Protein AF-A0A382JBQ6-F1 (afdb_monomer_lite)

Organism: NCBI:txid408172

Sequence (73 aa):
VSLYQKICDLRFDENLTWEQVADRLNRLGYTSTRGGQNTSSTVCSTYFKIRKHFERKHKYLPPDLDDVELVWE

Radius of gyration: 19.88 Å; chains: 1; bounding box: 45×45×39 Å

Secondary structure (DSSP, 8-state):
--HHHHHHIIIIIS---HHHHHHHHHHTTPPPTTSS---HHHHHHHHHHHHHHHH------PPPGGGS-----

pLDDT: mean 84.05, std 9.44, range [55.94, 94.31]

Foldseek 3Di:
DDLLVLLCCVCPVVVDQLQVSQVVCVVVVHAQPVRHGGHSVSSVVVNVVVVCVVVDPPPDDPDDPVRDDDDDD

Structure (mmCIF, N/CA/C/O backbone):
data_AF-A0A382JBQ6-F1
#
_entry.id   AF-A0A382JBQ6-F1
#
loop_
_atom_site.group_PDB
_atom_site.id
_atom_site.type_symbol
_atom_site.label_atom_id
_atom_site.label_alt_id
_atom_site.label_comp_id
_atom_site.label_asym_id
_atom_site.label_entity_id
_atom_site.label_seq_id
_atom_site.pdbx_PDB_ins_code
_atom_site.Cartn_x
_atom_site.Cartn_y
_atom_site.Cartn_z
_atom_site.occupancy
_atom_site.B_iso_or_equiv
_atom_site.auth_seq_id
_atom_site.auth_comp_id
_atom_site.auth_asym_id
_atom_site.auth_atom_id
_atom_site.pdbx_PDB_model_num
ATOM 1 N N . VAL A 1 1 ? -10.918 -10.473 -1.344 1.00 55.94 1 VAL A N 1
ATOM 2 C CA . VAL A 1 1 ? -10.435 -9.154 -1.825 1.00 55.94 1 VAL A CA 1
ATOM 3 C C . VAL A 1 1 ? -9.014 -8.967 -1.312 1.00 55.94 1 VAL A C 1
ATOM 5 O O . VAL A 1 1 ? -8.796 -9.226 -0.135 1.00 55.94 1 VAL A O 1
ATOM 8 N N . SER A 1 2 ? -8.037 -8.641 -2.167 1.00 80.56 2 SER A N 1
ATOM 9 C CA . SER A 1 2 ? -6.642 -8.469 -1.724 1.00 80.56 2 SER A CA 1
ATOM 10 C C . SER A 1 2 ? -6.488 -7.165 -0.928 1.00 80.56 2 SER A C 1
ATOM 12 O O . SER A 1 2 ? -7.181 -6.185 -1.203 1.00 80.56 2 SER A O 1
ATOM 14 N N . LEU A 1 3 ? -5.574 -7.132 0.050 1.00 84.31 3 LEU A N 1
ATOM 15 C CA . LEU A 1 3 ? -5.271 -5.927 0.842 1.00 84.31 3 LEU A CA 1
ATOM 16 C C . LEU A 1 3 ? -4.960 -4.716 -0.058 1.00 84.31 3 LEU A C 1
ATOM 18 O O . LEU A 1 3 ? -5.377 -3.602 0.232 1.00 84.31 3 LEU A O 1
ATOM 22 N N . TYR A 1 4 ? -4.268 -4.951 -1.176 1.00 86.69 4 TYR A N 1
ATOM 23 C CA . TYR A 1 4 ? -3.944 -3.928 -2.168 1.00 86.69 4 TYR A CA 1
ATOM 24 C C . TYR A 1 4 ? -5.183 -3.309 -2.812 1.00 86.69 4 TYR A C 1
ATOM 26 O O . TYR A 1 4 ? -5.283 -2.086 -2.853 1.00 86.69 4 TYR A O 1
ATOM 34 N N . GLN A 1 5 ? -6.132 -4.138 -3.264 1.00 89.12 5 GLN A N 1
ATOM 35 C CA . GLN A 1 5 ? -7.383 -3.653 -3.847 1.00 89.12 5 GLN A CA 1
ATOM 36 C C . GLN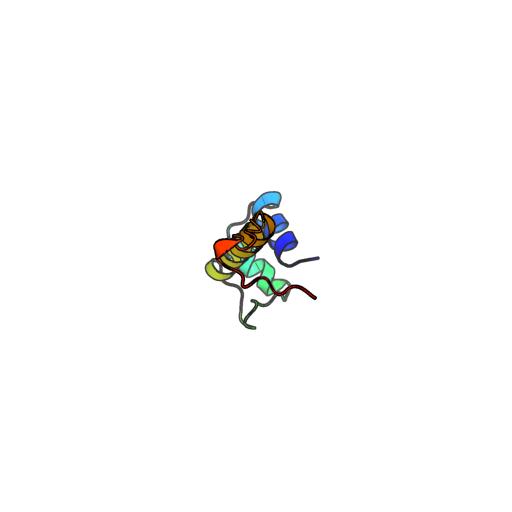 A 1 5 ? -8.114 -2.772 -2.837 1.00 89.12 5 GLN A C 1
ATOM 38 O O . GLN A 1 5 ? -8.470 -1.645 -3.146 1.00 89.12 5 GLN A O 1
ATOM 43 N N . LYS A 1 6 ? -8.208 -3.230 -1.583 1.00 90.44 6 LYS A N 1
ATOM 44 C CA . LYS A 1 6 ? -8.909 -2.473 -0.547 1.00 90.44 6 LYS A CA 1
ATOM 45 C C . LYS A 1 6 ? -8.238 -1.137 -0.225 1.00 90.44 6 LYS A C 1
ATOM 47 O O . LYS A 1 6 ? -8.926 -0.157 0.035 1.00 90.44 6 LYS A O 1
ATOM 52 N N . ILE A 1 7 ? -6.905 -1.088 -0.251 1.00 90.56 7 ILE A N 1
ATOM 53 C CA . ILE A 1 7 ? -6.161 0.171 -0.134 1.00 90.56 7 ILE A CA 1
ATOM 54 C C . ILE A 1 7 ? -6.466 1.090 -1.321 1.00 90.56 7 ILE A C 1
ATOM 56 O O . ILE A 1 7 ? -6.604 2.291 -1.110 1.00 90.56 7 ILE A O 1
ATOM 60 N N . CYS A 1 8 ? -6.579 0.553 -2.538 1.00 90.94 8 CYS A N 1
ATOM 61 C CA . CYS A 1 8 ? -6.901 1.351 -3.718 1.00 90.94 8 CYS A CA 1
ATOM 62 C C . CYS A 1 8 ? -8.310 1.939 -3.636 1.00 90.94 8 CYS A C 1
ATOM 64 O O . CYS A 1 8 ? -8.445 3.151 -3.785 1.00 90.94 8 CYS A O 1
ATOM 66 N N . ASP A 1 9 ? -9.307 1.118 -3.297 1.00 93.88 9 ASP A N 1
ATOM 67 C CA . ASP A 1 9 ? -10.696 1.560 -3.146 1.00 93.88 9 ASP A CA 1
ATOM 68 C C . ASP A 1 9 ? -10.781 2.709 -2.118 1.00 93.88 9 ASP A C 1
ATOM 70 O O . ASP A 1 9 ? -11.332 3.776 -2.372 1.00 93.88 9 ASP A O 1
ATOM 74 N N . LEU A 1 10 ? -10.140 2.544 -0.954 1.00 92.75 10 LEU A N 1
ATOM 75 C CA . LEU A 1 10 ? -10.176 3.556 0.105 1.00 92.75 10 LEU A CA 1
ATOM 76 C C . LEU A 1 10 ? -9.373 4.818 -0.254 1.00 92.75 10 LEU A C 1
ATOM 78 O O . LEU A 1 10 ? -9.793 5.935 0.048 1.00 92.75 10 LEU A O 1
ATOM 82 N N . ARG A 1 11 ? -8.188 4.666 -0.860 1.00 91.69 11 ARG A N 1
ATOM 83 C CA . ARG A 1 11 ? -7.289 5.799 -1.121 1.00 91.69 11 ARG A CA 1
ATOM 84 C C . ARG A 1 11 ? -7.689 6.599 -2.354 1.00 91.69 11 ARG A C 1
ATOM 86 O O . ARG A 1 11 ? -7.511 7.817 -2.330 1.00 91.69 11 ARG A O 1
ATOM 93 N N . PHE A 1 12 ? -8.126 5.939 -3.422 1.00 91.00 12 PHE A N 1
ATOM 94 C CA . PHE A 1 12 ? -8.332 6.559 -4.732 1.00 91.00 12 PHE A CA 1
ATOM 95 C C . PHE A 1 12 ? -9.809 6.699 -5.092 1.00 91.00 12 PHE A C 1
ATOM 97 O O . PHE A 1 12 ? -10.163 7.752 -5.614 1.00 91.00 12 PHE A O 1
ATOM 104 N N . ASP A 1 13 ? -10.664 5.730 -4.749 1.00 89.75 13 ASP A N 1
ATOM 105 C CA . ASP A 1 13 ? -12.100 5.841 -5.051 1.00 89.75 13 ASP A CA 1
ATOM 106 C C . ASP A 1 13 ? -12.824 6.677 -3.984 1.00 89.75 13 ASP A C 1
ATOM 108 O O . ASP A 1 13 ? -13.575 7.594 -4.310 1.00 89.75 13 ASP A O 1
ATOM 112 N N . GLU A 1 14 ? -12.544 6.431 -2.699 1.00 91.94 14 GLU A N 1
ATOM 113 C CA . GLU A 1 14 ? -13.098 7.215 -1.578 1.00 91.94 14 GLU A CA 1
ATOM 114 C C . GLU A 1 14 ? -12.260 8.467 -1.234 1.00 91.94 14 GLU A C 1
ATOM 116 O O . GLU A 1 14 ? -12.655 9.275 -0.394 1.00 91.94 14 GLU A O 1
ATOM 121 N N . ASN A 1 15 ? -11.102 8.645 -1.883 1.00 92.94 15 ASN A N 1
ATOM 122 C CA . ASN A 1 15 ? -10.164 9.762 -1.694 1.00 92.94 15 ASN A CA 1
ATOM 123 C C . ASN A 1 15 ? -9.748 10.027 -0.227 1.00 92.94 15 ASN A C 1
ATOM 125 O O . ASN A 1 15 ? -9.511 11.169 0.176 1.00 92.94 15 ASN A O 1
ATOM 129 N N . LEU A 1 16 ? -9.640 8.973 0.586 1.00 93.12 16 LEU A N 1
ATOM 130 C CA . LEU A 1 16 ? -9.256 9.082 1.995 1.00 93.12 16 LEU A CA 1
ATOM 131 C C . LEU A 1 16 ? -7.755 9.346 2.168 1.00 93.12 16 LEU A C 1
ATOM 133 O O . LEU A 1 16 ? -6.927 8.984 1.329 1.00 93.12 16 LEU A O 1
ATOM 137 N N . THR A 1 17 ? -7.365 9.935 3.297 1.00 94.31 17 THR A N 1
ATOM 138 C CA . THR A 1 17 ? -5.945 10.064 3.657 1.00 94.31 17 THR A CA 1
ATOM 139 C C . THR A 1 17 ? -5.365 8.721 4.104 1.00 94.31 17 THR A C 1
ATOM 141 O O . THR A 1 17 ? -6.082 7.831 4.551 1.00 94.31 17 THR A O 1
ATOM 144 N N . TRP A 1 18 ? -4.040 8.558 4.046 1.00 91.88 18 TRP A N 1
ATOM 145 C CA . TRP A 1 18 ? -3.382 7.319 4.492 1.00 91.88 18 TRP A CA 1
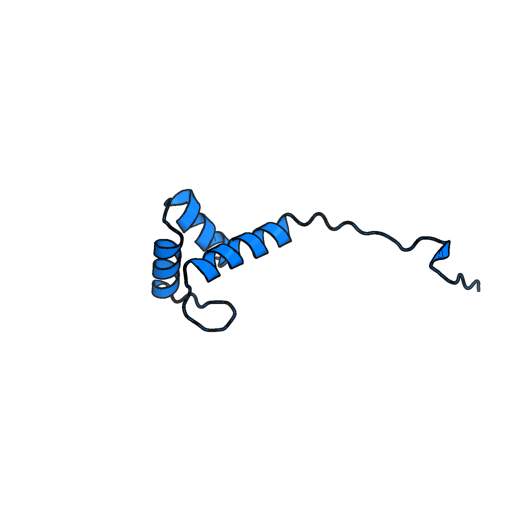ATOM 146 C C . TRP A 1 18 ? -3.668 6.958 5.955 1.00 91.88 18 TRP A C 1
ATOM 148 O O . TRP A 1 18 ? -3.687 5.779 6.299 1.00 91.88 18 TRP A O 1
ATOM 158 N N . GLU A 1 19 ? -3.893 7.958 6.805 1.00 93.44 19 GLU A N 1
ATOM 159 C CA . GLU A 1 19 ? -4.293 7.773 8.201 1.00 93.44 19 GLU A CA 1
ATOM 160 C C . GLU A 1 19 ? -5.718 7.219 8.303 1.00 93.44 19 GLU A C 1
ATOM 162 O O . GLU A 1 19 ? -5.934 6.183 8.927 1.00 93.44 19 GLU A O 1
ATOM 167 N N . GLN A 1 20 ? -6.666 7.813 7.575 1.00 93.44 20 GLN A N 1
ATOM 168 C CA . GLN A 1 20 ? -8.047 7.326 7.512 1.00 93.44 20 GLN A CA 1
ATOM 169 C C . GLN A 1 20 ? -8.139 5.915 6.917 1.00 93.44 20 GLN A C 1
ATOM 171 O O . GLN A 1 20 ? -8.908 5.084 7.403 1.00 93.44 20 GLN A O 1
ATOM 176 N N . VAL A 1 21 ? -7.337 5.618 5.890 1.00 93.38 21 VAL A N 1
ATOM 177 C CA . VAL A 1 21 ? -7.238 4.272 5.307 1.00 93.38 21 VAL A CA 1
ATOM 178 C C . VAL A 1 21 ? -6.738 3.279 6.359 1.00 93.38 21 VAL A C 1
ATOM 180 O O . VAL A 1 21 ? -7.317 2.202 6.496 1.00 93.38 21 VAL A O 1
ATOM 183 N N . ALA A 1 22 ? -5.701 3.627 7.127 1.00 92.50 22 ALA A N 1
ATOM 184 C CA . ALA A 1 22 ? -5.164 2.765 8.178 1.00 92.50 22 ALA A CA 1
ATOM 185 C C . ALA A 1 22 ? -6.202 2.472 9.272 1.00 92.50 22 ALA A C 1
ATOM 187 O O . ALA A 1 22 ? -6.421 1.305 9.609 1.00 92.50 22 ALA A O 1
ATOM 188 N N . ASP A 1 23 ? -6.911 3.495 9.749 1.00 93.75 23 ASP A N 1
ATOM 189 C CA . ASP A 1 23 ? -7.994 3.339 10.723 1.00 93.75 23 ASP A CA 1
ATOM 190 C C . ASP A 1 23 ? -9.121 2.450 10.198 1.00 93.75 23 ASP A C 1
ATOM 192 O O . ASP A 1 23 ? -9.614 1.565 10.904 1.00 93.75 23 ASP A O 1
ATOM 196 N N . ARG A 1 24 ? -9.525 2.649 8.939 1.00 93.44 24 ARG A N 1
ATOM 197 C CA . ARG A 1 24 ? -10.569 1.842 8.302 1.00 93.44 24 ARG A CA 1
ATOM 198 C C . ARG A 1 24 ? -10.131 0.386 8.161 1.00 93.44 24 ARG A C 1
ATOM 200 O O . ARG A 1 24 ? -10.916 -0.507 8.468 1.00 93.44 24 ARG A O 1
ATOM 207 N N . LEU A 1 25 ? -8.888 0.142 7.748 1.00 91.06 25 LEU A N 1
ATOM 208 C CA . LEU A 1 25 ? -8.317 -1.202 7.643 1.00 91.06 25 LEU A CA 1
ATOM 209 C C . LEU A 1 25 ? -8.266 -1.901 9.004 1.00 91.06 25 LEU A C 1
ATOM 211 O O . LEU A 1 25 ? -8.684 -3.053 9.098 1.00 91.06 25 LEU A O 1
ATOM 215 N N . ASN A 1 26 ? -7.845 -1.197 10.057 1.00 91.75 26 ASN A N 1
ATOM 216 C CA . ASN A 1 26 ? -7.835 -1.735 11.418 1.00 91.75 26 ASN A CA 1
ATOM 217 C C . ASN A 1 26 ? -9.249 -2.091 11.903 1.00 91.75 26 ASN A C 1
ATOM 219 O O . ASN A 1 26 ? -9.451 -3.171 12.451 1.00 91.75 26 ASN A O 1
ATOM 223 N N . ARG A 1 27 ? -10.247 -1.230 11.653 1.00 91.94 27 ARG A N 1
ATOM 224 C CA . ARG A 1 27 ? -11.658 -1.504 12.003 1.00 91.94 27 ARG A CA 1
ATOM 225 C C . ARG A 1 27 ? -12.243 -2.690 11.240 1.00 91.94 27 ARG A C 1
ATOM 227 O O . ARG A 1 27 ? -13.088 -3.398 11.771 1.00 91.94 27 ARG A O 1
ATOM 234 N N . LEU A 1 28 ? -11.796 -2.903 10.005 1.00 90.31 28 LEU A N 1
ATOM 235 C CA . LEU A 1 28 ? -12.180 -4.046 9.177 1.00 90.31 28 LEU A CA 1
ATOM 236 C C . LEU A 1 28 ? -11.433 -5.341 9.556 1.00 90.31 28 LEU A C 1
ATOM 238 O O . LEU A 1 28 ? -11.663 -6.369 8.925 1.00 90.31 28 LEU A O 1
ATOM 242 N N . GLY A 1 29 ? -10.547 -5.303 10.558 1.00 88.81 29 GLY A N 1
ATOM 243 C CA . GLY A 1 29 ? -9.793 -6.466 11.030 1.00 88.81 29 GLY A CA 1
ATOM 244 C C . GLY A 1 29 ? -8.580 -6.824 10.171 1.00 88.81 29 GLY A C 1
ATOM 245 O 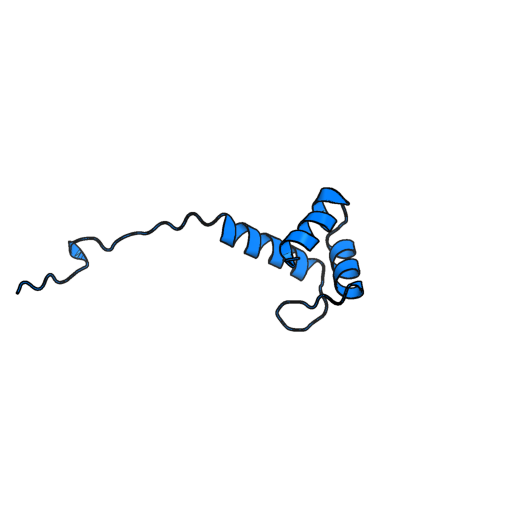O . GLY A 1 29 ? -7.999 -7.892 10.352 1.00 88.81 29 GLY A O 1
ATOM 246 N N . TYR A 1 30 ? -8.168 -5.954 9.243 1.00 86.88 30 TYR A N 1
ATOM 247 C CA . TYR A 1 30 ? -6.916 -6.156 8.522 1.00 86.88 30 TYR A CA 1
ATOM 248 C C . TYR A 1 30 ? -5.745 -5.867 9.454 1.00 86.88 30 TYR A C 1
ATOM 250 O O . TYR A 1 30 ? -5.671 -4.810 10.078 1.00 86.88 30 TYR A O 1
ATOM 258 N N . THR A 1 31 ? -4.789 -6.787 9.491 1.00 83.94 31 THR A N 1
ATOM 259 C CA . THR A 1 31 ? -3.527 -6.622 10.210 1.00 83.94 31 THR A CA 1
ATOM 260 C C . THR A 1 31 ? -2.407 -6.309 9.231 1.00 83.94 31 THR A C 1
ATOM 262 O O . THR A 1 31 ? -2.434 -6.729 8.071 1.00 83.94 31 THR A O 1
ATOM 265 N N . SER A 1 32 ? -1.384 -5.600 9.698 1.00 77.38 32 SER A N 1
ATOM 266 C CA . SER A 1 32 ? -0.160 -5.449 8.916 1.00 77.38 32 SER A CA 1
ATOM 267 C C . SER A 1 32 ? 0.502 -6.814 8.691 1.00 77.38 32 SER A C 1
ATOM 269 O O . SER A 1 32 ? 0.274 -7.777 9.426 1.00 77.38 32 SER A O 1
ATOM 271 N N . THR A 1 33 ? 1.395 -6.895 7.706 1.00 66.81 33 THR A N 1
ATOM 272 C CA . THR A 1 33 ? 2.139 -8.123 7.368 1.00 66.81 33 THR A CA 1
ATOM 273 C C . THR A 1 33 ? 3.017 -8.651 8.512 1.00 66.81 33 THR A C 1
ATOM 275 O O . THR A 1 33 ? 3.501 -9.773 8.431 1.00 66.81 33 THR A O 1
ATOM 278 N N . ARG A 1 34 ? 3.232 -7.859 9.575 1.00 69.62 34 ARG A N 1
ATOM 279 C CA . ARG A 1 34 ? 3.970 -8.243 10.792 1.00 69.62 34 ARG A CA 1
ATOM 280 C C . ARG A 1 34 ? 3.061 -8.509 12.003 1.00 69.62 34 ARG A C 1
ATOM 282 O O . ARG A 1 34 ? 3.563 -8.588 13.117 1.00 69.62 34 ARG A O 1
ATOM 289 N N . GLY A 1 35 ? 1.744 -8.618 11.808 1.00 73.88 35 GLY A N 1
ATOM 290 C CA . GLY A 1 35 ? 0.787 -8.942 12.876 1.00 73.88 35 GLY A CA 1
ATOM 291 C C . GLY A 1 35 ? 0.431 -7.782 13.815 1.00 73.88 35 GLY A C 1
ATOM 292 O O . GLY A 1 35 ? -0.161 -8.012 14.862 1.00 73.88 35 GLY A O 1
ATOM 293 N N . GLY A 1 36 ? 0.778 -6.540 13.459 1.00 82.12 36 GLY A N 1
ATOM 294 C CA . GLY A 1 36 ? 0.442 -5.333 14.229 1.00 82.12 36 GLY A CA 1
ATOM 295 C C . GLY A 1 36 ? -0.633 -4.468 13.567 1.00 82.12 36 GLY A C 1
ATOM 296 O O . GLY A 1 36 ? -1.037 -4.740 12.431 1.00 82.12 36 GLY A O 1
ATOM 297 N N . GLN A 1 37 ? -1.044 -3.391 14.245 1.00 87.19 37 GLN A N 1
ATOM 298 C CA . GLN A 1 37 ? -1.950 -2.391 13.674 1.00 87.19 37 GLN A CA 1
ATOM 299 C C . GLN A 1 37 ? -1.356 -1.741 12.422 1.00 87.19 37 GLN A C 1
ATOM 301 O O . GLN A 1 37 ? -0.150 -1.499 12.320 1.00 87.19 37 GLN A O 1
ATOM 306 N N . ASN A 1 38 ? -2.227 -1.448 11.465 1.00 87.56 38 ASN A N 1
ATOM 307 C CA . ASN A 1 38 ? -1.884 -0.629 10.322 1.00 87.56 38 ASN A CA 1
ATOM 308 C C . ASN A 1 38 ? -1.723 0.821 10.775 1.00 87.56 38 ASN A C 1
ATOM 310 O O . ASN A 1 38 ? -2.571 1.377 11.465 1.00 87.56 38 ASN A O 1
ATOM 314 N N . THR A 1 39 ? -0.631 1.428 10.346 1.00 91.12 39 THR A N 1
ATOM 315 C CA . THR A 1 39 ? -0.339 2.854 10.479 1.00 91.12 39 THR A CA 1
ATOM 316 C C . THR A 1 39 ? -0.307 3.473 9.089 1.00 91.12 39 THR A C 1
ATOM 318 O O . THR A 1 39 ? -0.072 2.777 8.098 1.00 91.12 39 THR A O 1
ATOM 321 N N . SER A 1 40 ? -0.484 4.788 8.992 1.00 91.50 40 SER A N 1
ATOM 322 C CA . SER A 1 40 ? -0.401 5.507 7.712 1.00 91.50 40 SER A CA 1
ATOM 323 C C . SER A 1 40 ? 0.877 5.157 6.927 1.00 91.50 40 SER A C 1
ATOM 325 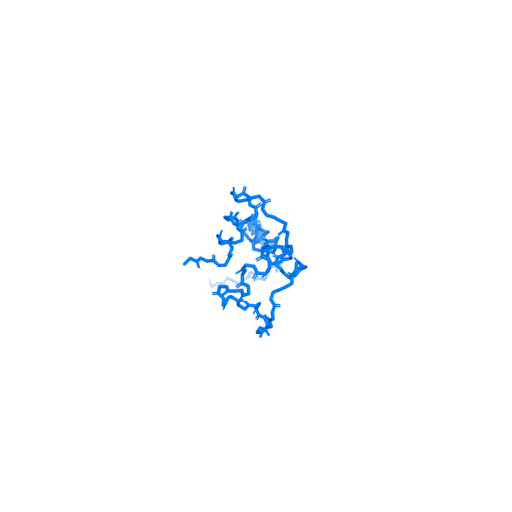O O . SER A 1 40 ? 0.822 4.843 5.735 1.00 91.50 40 SER A O 1
ATOM 327 N N . SER A 1 41 ? 2.021 5.097 7.613 1.00 89.75 41 SER A N 1
ATOM 328 C CA . SER A 1 41 ? 3.327 4.746 7.041 1.00 89.75 41 SER A CA 1
ATOM 329 C C . SER A 1 41 ? 3.396 3.305 6.526 1.00 89.75 41 SER A C 1
ATOM 331 O O . SER A 1 41 ? 3.950 3.039 5.453 1.00 89.75 41 SER A O 1
ATOM 333 N N . THR A 1 42 ? 2.841 2.347 7.273 1.00 89.44 42 THR A N 1
ATOM 334 C CA . THR A 1 42 ? 2.860 0.932 6.868 1.00 89.44 42 THR A CA 1
ATOM 335 C C . THR A 1 42 ? 1.919 0.678 5.698 1.00 89.44 42 THR A C 1
ATOM 337 O O . THR A 1 42 ? 2.319 -0.006 4.757 1.00 89.44 42 THR A O 1
ATOM 340 N N . VAL A 1 43 ? 0.734 1.289 5.680 1.00 90.62 43 VAL A N 1
ATOM 341 C CA . VAL A 1 43 ? -0.212 1.185 4.557 1.00 90.62 43 VAL A CA 1
ATOM 342 C C . VAL A 1 43 ? 0.382 1.787 3.285 1.00 90.62 43 VAL A C 1
ATOM 344 O O . VAL A 1 43 ? 0.417 1.122 2.248 1.00 90.62 43 VAL A O 1
ATOM 347 N N . CYS A 1 44 ? 0.929 3.002 3.372 1.00 90.75 44 CYS A N 1
ATOM 348 C CA . CYS A 1 44 ? 1.554 3.685 2.240 1.00 90.75 44 CYS A CA 1
ATOM 349 C C . CYS A 1 44 ? 2.741 2.882 1.675 1.00 90.75 44 CYS A C 1
ATOM 351 O O . CYS A 1 44 ? 2.797 2.581 0.481 1.00 90.75 44 CYS A O 1
ATOM 353 N N . SER A 1 45 ? 3.669 2.451 2.536 1.00 89.75 45 SER A N 1
ATOM 354 C CA . SER A 1 45 ? 4.822 1.655 2.093 1.00 89.75 45 SER A CA 1
ATOM 355 C C . SER A 1 45 ? 4.419 0.294 1.517 1.00 89.75 45 SER A C 1
ATOM 357 O O . SER A 1 45 ? 5.033 -0.163 0.551 1.00 89.75 45 SER A O 1
ATOM 359 N N . THR A 1 46 ? 3.379 -0.343 2.062 1.00 88.56 46 THR A N 1
ATOM 360 C CA . THR A 1 46 ? 2.824 -1.598 1.533 1.00 88.56 46 THR A CA 1
ATOM 361 C C . THR A 1 46 ? 2.249 -1.389 0.138 1.00 88.56 46 THR A C 1
ATOM 363 O O . THR A 1 46 ? 2.599 -2.139 -0.774 1.00 88.56 46 THR A O 1
ATOM 366 N N . TYR A 1 47 ? 1.454 -0.335 -0.059 1.00 90.88 47 TYR A N 1
ATOM 367 C CA . TYR A 1 47 ? 0.914 0.021 -1.369 1.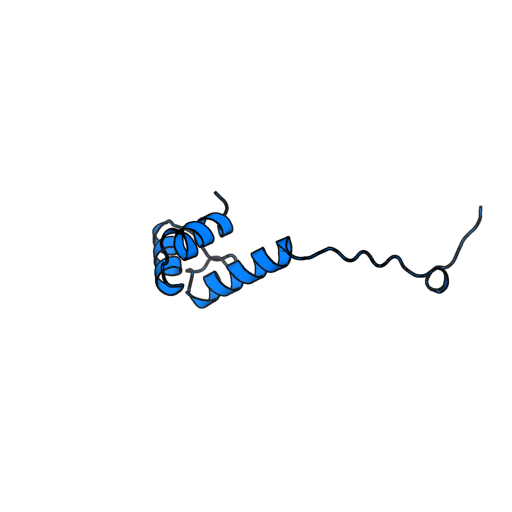00 90.88 47 TYR A CA 1
ATOM 368 C C . TYR A 1 47 ? 2.019 0.175 -2.421 1.00 90.88 47 TYR A C 1
ATOM 370 O O . TYR A 1 47 ? 1.988 -0.502 -3.448 1.00 90.88 47 TYR A O 1
ATOM 378 N N . PHE A 1 48 ? 3.041 0.992 -2.147 1.00 90.25 48 PHE A N 1
ATOM 379 C CA . PHE A 1 48 ? 4.126 1.222 -3.105 1.00 90.25 48 PHE A CA 1
ATOM 380 C C . PHE A 1 48 ? 4.967 -0.026 -3.378 1.00 90.25 48 PHE A C 1
ATOM 382 O O . PHE A 1 48 ? 5.395 -0.231 -4.512 1.00 90.25 48 PHE A O 1
ATOM 389 N N . LYS A 1 49 ? 5.202 -0.880 -2.375 1.00 88.50 49 LYS A N 1
ATOM 390 C CA . LYS A 1 49 ? 5.920 -2.149 -2.574 1.00 88.50 49 LYS A CA 1
ATOM 391 C C . LYS A 1 49 ? 5.153 -3.092 -3.489 1.00 88.50 49 LYS A C 1
ATOM 393 O O . LYS A 1 49 ? 5.752 -3.663 -4.397 1.00 88.50 49 LYS A O 1
ATOM 398 N N . ILE A 1 50 ? 3.849 -3.235 -3.259 1.00 87.19 50 ILE A N 1
ATOM 399 C CA . ILE A 1 50 ? 2.990 -4.087 -4.081 1.00 87.19 50 ILE A CA 1
ATOM 400 C C . ILE A 1 50 ? 2.916 -3.524 -5.502 1.00 87.19 50 ILE A C 1
ATOM 402 O O . ILE A 1 50 ? 3.157 -4.254 -6.460 1.00 87.19 50 ILE A O 1
ATOM 406 N N . ARG A 1 51 ? 2.698 -2.212 -5.646 1.00 87.56 51 ARG A N 1
ATOM 407 C CA . ARG A 1 51 ? 2.681 -1.552 -6.956 1.00 87.56 51 ARG A CA 1
ATOM 408 C C . ARG A 1 51 ? 3.997 -1.751 -7.705 1.00 87.56 51 ARG A C 1
ATOM 410 O O . ARG A 1 51 ? 3.987 -2.200 -8.841 1.00 87.56 51 ARG A O 1
ATOM 417 N N . LYS A 1 52 ? 5.133 -1.522 -7.038 1.00 87.00 52 LYS A N 1
ATOM 418 C CA . LYS A 1 52 ? 6.472 -1.740 -7.603 1.00 87.00 52 LYS A CA 1
ATOM 419 C C . LYS A 1 52 ? 6.697 -3.191 -8.015 1.00 87.00 52 LYS A C 1
ATOM 421 O O . LYS A 1 52 ? 7.391 -3.419 -8.994 1.00 87.00 52 LYS A O 1
ATOM 426 N N . HIS A 1 53 ? 6.172 -4.159 -7.264 1.00 85.31 53 HIS A N 1
ATOM 427 C CA . HIS A 1 53 ? 6.269 -5.573 -7.619 1.00 85.31 53 HIS A CA 1
ATOM 428 C C . HIS A 1 53 ? 5.527 -5.867 -8.929 1.00 85.31 53 HIS A C 1
ATOM 430 O O . HIS A 1 53 ? 6.115 -6.479 -9.812 1.00 85.31 53 HIS A O 1
ATOM 436 N N . PHE A 1 54 ? 4.301 -5.361 -9.091 1.00 82.06 54 PHE A N 1
ATOM 437 C CA . PHE A 1 54 ? 3.533 -5.516 -10.332 1.00 82.06 54 PHE A CA 1
ATOM 438 C C . PHE A 1 54 ? 4.103 -4.708 -11.508 1.00 82.06 54 PHE A C 1
ATOM 440 O O . PHE A 1 54 ? 4.098 -5.178 -12.640 1.00 82.06 54 PHE A O 1
ATOM 447 N N . GLU A 1 55 ? 4.639 -3.513 -11.253 1.00 82.19 55 GLU A N 1
ATOM 448 C CA . GLU A 1 55 ? 5.307 -2.675 -12.260 1.00 82.19 55 GLU A CA 1
ATOM 449 C C . GLU A 1 55 ? 6.701 -3.195 -12.639 1.00 82.19 55 GLU A C 1
ATOM 451 O O . GLU A 1 55 ? 7.313 -2.702 -13.594 1.00 82.19 55 GLU A O 1
ATOM 456 N N . ARG A 1 56 ? 7.244 -4.167 -11.894 1.00 77.94 56 ARG A N 1
ATOM 457 C CA . ARG A 1 56 ? 8.575 -4.708 -12.148 1.00 77.94 56 ARG A CA 1
ATOM 458 C C . ARG A 1 56 ? 8.540 -5.479 -13.466 1.00 77.94 56 ARG A C 1
ATOM 460 O O . ARG A 1 56 ? 8.224 -6.662 -13.510 1.00 77.94 56 ARG A O 1
ATOM 467 N N . LYS A 1 57 ? 8.942 -4.813 -14.550 1.00 66.94 57 LYS A N 1
ATOM 468 C CA . LYS A 1 57 ? 9.358 -5.482 -15.784 1.00 66.94 57 LYS A CA 1
ATOM 469 C C . LYS A 1 57 ? 10.549 -6.363 -15.415 1.00 66.94 57 LYS A C 1
ATOM 471 O O . LYS A 1 57 ? 11.638 -5.847 -15.166 1.00 66.94 57 LYS A O 1
ATOM 476 N N . HIS A 1 58 ? 10.328 -7.666 -15.278 1.00 65.31 58 HIS A N 1
ATOM 477 C CA . HIS A 1 58 ? 11.405 -8.619 -15.051 1.00 65.31 58 HIS A CA 1
ATOM 478 C C . HIS A 1 58 ? 12.378 -8.513 -16.226 1.00 65.31 58 HIS A C 1
ATOM 480 O O . HIS A 1 58 ? 12.086 -8.967 -17.328 1.00 65.31 58 HIS A O 1
ATOM 486 N N . LYS A 1 59 ? 13.519 -7.856 -16.007 1.00 64.00 59 LYS A N 1
ATOM 487 C CA . LYS A 1 59 ? 14.617 -7.868 -16.965 1.00 64.00 59 LYS A CA 1
ATOM 488 C C . LYS A 1 59 ? 15.376 -9.164 -16.714 1.00 64.00 59 LYS A C 1
ATOM 490 O O . LYS A 1 59 ? 16.174 -9.234 -15.785 1.00 64.00 59 LYS A O 1
ATOM 495 N N . TYR A 1 60 ? 15.043 -10.205 -17.472 1.00 67.56 60 TYR A N 1
ATOM 496 C CA . TYR A 1 60 ? 15.899 -11.380 -17.557 1.00 67.56 60 TYR A CA 1
ATOM 497 C C . TYR A 1 60 ? 17.171 -10.956 -18.290 1.00 67.56 60 TYR A C 1
ATOM 499 O O . TYR A 1 60 ? 17.108 -10.465 -19.417 1.00 67.56 60 TYR A O 1
ATOM 507 N N . LEU A 1 61 ? 18.297 -11.054 -17.596 1.00 74.06 61 LEU A N 1
ATOM 508 C CA . LEU A 1 61 ? 19.625 -10.883 -18.161 1.00 74.06 61 LEU A CA 1
ATOM 509 C C . LEU A 1 61 ? 20.216 -12.294 -18.190 1.00 74.06 61 LEU A C 1
ATOM 511 O O . LEU A 1 61 ? 20.612 -12.771 -17.123 1.00 74.06 61 LEU A O 1
AT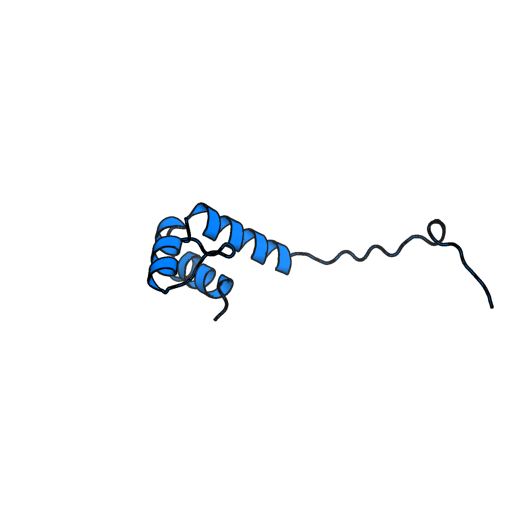OM 515 N N . PRO A 1 62 ? 20.158 -13.015 -19.326 1.00 75.25 62 PRO A N 1
ATOM 516 C CA . PRO A 1 62 ? 20.892 -14.267 -19.431 1.00 75.25 62 PRO A CA 1
ATOM 517 C C . PRO A 1 62 ? 22.384 -13.988 -19.188 1.00 75.25 62 PRO A C 1
ATOM 519 O O . PRO A 1 62 ? 22.839 -12.895 -19.534 1.00 75.25 62 PRO A O 1
ATOM 522 N N . PRO A 1 63 ? 23.123 -14.927 -18.572 1.00 77.38 63 PRO A N 1
ATOM 523 C CA . PRO A 1 63 ? 24.578 -14.832 -18.511 1.00 77.38 63 PRO A CA 1
ATOM 524 C C . PRO A 1 63 ? 25.141 -14.749 -19.934 1.00 77.38 63 PRO A C 1
ATOM 526 O O . PRO A 1 63 ? 24.596 -15.384 -20.847 1.00 77.38 63 PRO A O 1
ATOM 529 N N . ASP A 1 64 ? 26.195 -13.956 -20.125 1.00 77.56 64 ASP A N 1
ATOM 530 C CA . ASP A 1 64 ? 26.887 -13.925 -21.409 1.00 77.56 64 ASP A CA 1
ATOM 531 C C . ASP A 1 64 ? 27.602 -15.269 -21.638 1.00 77.56 64 ASP A C 1
ATOM 533 O O . ASP A 1 64 ? 27.875 -16.021 -20.701 1.00 77.56 64 ASP A O 1
ATOM 537 N N . LEU A 1 65 ? 27.894 -15.604 -22.899 1.00 70.56 65 LEU A N 1
ATOM 538 C CA . LEU A 1 65 ? 28.599 -16.851 -23.240 1.00 70.56 65 LEU A CA 1
ATOM 539 C C . LEU A 1 65 ? 29.980 -16.944 -22.568 1.00 70.56 65 LEU A C 1
ATOM 541 O O . LEU A 1 65 ? 30.460 -18.045 -22.324 1.00 70.56 65 LEU A O 1
ATOM 545 N N . ASP A 1 66 ? 30.574 -15.795 -22.238 1.00 75.56 66 ASP A N 1
ATOM 546 C CA . ASP A 1 66 ? 31.848 -15.685 -21.525 1.00 75.56 66 ASP A CA 1
ATOM 547 C C . ASP A 1 66 ? 31.719 -15.968 -20.012 1.00 75.56 66 ASP A C 1
ATOM 549 O O . ASP A 1 66 ? 32.724 -16.215 -19.347 1.00 75.56 66 ASP A O 1
ATOM 553 N N . ASP A 1 67 ? 30.496 -15.966 -19.466 1.00 74.31 67 ASP A N 1
ATOM 554 C CA . ASP A 1 67 ? 30.208 -16.215 -18.045 1.00 74.31 67 ASP A CA 1
ATOM 555 C C . ASP A 1 67 ? 29.900 -17.696 -17.744 1.00 74.31 67 ASP A C 1
ATOM 557 O O . ASP A 1 67 ? 29.586 -18.047 -16.600 1.00 74.31 67 ASP A O 1
ATOM 561 N N . VAL A 1 68 ? 29.940 -18.580 -18.751 1.00 77.31 68 VAL A N 1
ATOM 562 C CA . VAL A 1 68 ? 29.585 -20.000 -18.606 1.00 77.31 68 VAL A CA 1
ATOM 563 C C . VAL A 1 68 ? 30.672 -20.927 -19.153 1.00 77.31 68 VAL A C 1
ATOM 565 O O . VAL A 1 68 ? 31.174 -20.754 -20.259 1.00 77.31 68 VAL A O 1
ATOM 568 N N . GLU A 1 69 ? 31.013 -21.971 -18.394 1.00 78.25 69 GLU A N 1
ATOM 569 C CA . GLU A 1 69 ? 31.847 -23.067 -18.898 1.00 78.25 69 GLU A CA 1
ATOM 570 C C . GLU A 1 69 ? 30.983 -24.022 -19.734 1.00 78.25 69 GLU A C 1
ATOM 572 O O . GLU A 1 69 ? 30.118 -24.731 -19.216 1.00 78.25 69 GLU A O 1
ATOM 577 N N . LEU A 1 70 ? 31.201 -24.024 -21.051 1.00 80.12 70 LEU A N 1
ATOM 578 C CA . LEU A 1 70 ? 30.516 -24.923 -21.977 1.00 80.12 70 LEU A CA 1
ATOM 579 C C . LEU A 1 70 ? 31.128 -26.329 -21.900 1.00 80.12 70 LEU A C 1
ATOM 581 O O . LEU A 1 70 ? 32.293 -26.527 -22.247 1.00 80.12 70 LEU A O 1
ATOM 585 N N . VAL A 1 71 ? 30.325 -27.310 -21.489 1.00 79.38 71 VAL A N 1
ATOM 586 C CA . VAL A 1 71 ? 30.671 -28.738 -21.537 1.00 79.38 71 VAL A CA 1
ATOM 587 C C . VAL A 1 71 ? 29.939 -29.371 -22.721 1.00 79.38 71 VAL A C 1
ATOM 589 O O . VAL A 1 71 ? 28.729 -29.201 -22.858 1.00 79.38 71 VAL A O 1
ATOM 592 N N . TRP A 1 72 ? 30.672 -30.084 -23.575 1.00 74.56 72 TRP A N 1
ATOM 593 C CA . TRP A 1 72 ? 30.130 -30.833 -24.714 1.00 74.56 72 TRP A CA 1
ATOM 594 C C . TRP A 1 72 ? 30.116 -32.335 -24.387 1.00 74.56 72 TRP A C 1
ATOM 596 O O . TRP A 1 72 ? 31.073 -32.821 -23.781 1.00 74.56 72 TRP A O 1
ATOM 606 N N . GLU A 1 73 ? 29.050 -33.044 -24.778 1.00 56.22 73 GLU A N 1
ATOM 607 C CA . GLU A 1 73 ? 28.935 -34.518 -24.731 1.00 56.22 73 GLU A CA 1
ATOM 608 C C . GLU A 1 73 ? 29.408 -35.177 -26.033 1.00 56.22 73 GLU A C 1
ATOM 610 O O . GLU A 1 73 ? 29.147 -34.605 -27.120 1.00 56.22 73 GLU A O 1
#